Protein AF-A0A9W6U2C2-F1 (afdb_monomer)

Secondary structure (DSSP, 8-state):
--HHHHHHHHHHHHHHHHHHHHHHHHHHS-HHHHHTTS-HHHHHHHHHHHHHHHT-S-----HHHHHHHHHHHH-HHHHHHHHHHHHHHTSS----------------------------------

Radius of gyration: 35.05 Å; Cα contacts (8 Å, |Δi|>4): 6; chains: 1; bounding box: 81×46×78 Å

Foldseek 3Di:
DDPVVVVVVVVVVVVVVVVVVVVVVCVVDPPCVVCVVPDPVRVVVVVVVVVVVVVPDDPDDDPVVVVVVVCVVVVPCVVVVVVVVVVVVVPDDDDDDDDDDDDDDDDDDDDDDDDDDDDDDDDDDD

Mean predicted aligned error: 21.1 Å

Sequence (126 aa):
MSDQAVEAFAGVEQTLAAVEEHLAVFKQTSMEDFVAPLSPLERAKKIKDAEELAKGPKLALDKEASKRFIHNALSPDQVYVDAVKAKKGDQDTSAPAQKKDDKAEGKGKRAASKSSNKKNKRQRKH

Structure (mmCIF, N/CA/C/O backbone):
data_AF-A0A9W6U2C2-F1
#
_entry.id   AF-A0A9W6U2C2-F1
#
loop_
_atom_site.group_PDB
_atom_site.id
_atom_site.type_symbol
_atom_site.label_atom_id
_atom_site.label_alt_id
_atom_site.label_comp_id
_atom_site.label_asym_id
_atom_site.label_entity_id
_atom_site.label_seq_id
_atom_site.pdbx_PDB_ins_code
_atom_site.Cartn_x
_atom_sit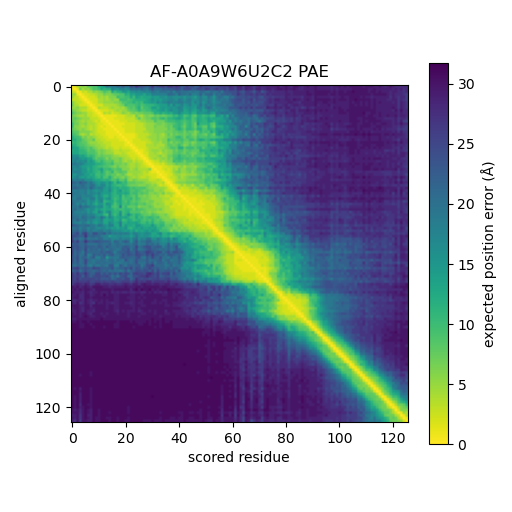e.Cartn_y
_atom_site.Cartn_z
_atom_site.occupancy
_atom_site.B_iso_or_equiv
_atom_site.auth_seq_id
_atom_site.auth_comp_id
_atom_site.auth_asym_id
_atom_site.auth_atom_id
_atom_site.pdbx_PDB_model_num
ATOM 1 N N . MET A 1 1 ? -26.965 -15.568 -17.244 1.00 57.31 1 MET A N 1
ATOM 2 C CA . MET A 1 1 ? -25.956 -15.293 -16.200 1.00 57.31 1 MET A CA 1
ATOM 3 C C . MET A 1 1 ? -25.438 -16.642 -15.740 1.00 57.31 1 MET A C 1
ATOM 5 O O . MET A 1 1 ? -26.267 -17.517 -15.545 1.00 57.31 1 MET A O 1
ATOM 9 N N . SER A 1 2 ? -24.125 -16.863 -15.687 1.00 74.56 2 SER A N 1
ATOM 10 C CA . SER A 1 2 ? -23.575 -18.112 -15.142 1.00 74.56 2 SER A CA 1
ATOM 11 C C . SER A 1 2 ? -23.777 -18.149 -13.625 1.00 74.56 2 SER A C 1
ATOM 13 O O . SER A 1 2 ? -23.655 -17.110 -12.977 1.00 74.56 2 SER A O 1
ATOM 15 N N . ASP A 1 3 ? -24.038 -19.324 -13.054 1.00 74.19 3 ASP A N 1
ATOM 16 C CA . ASP A 1 3 ? -24.250 -19.492 -11.604 1.00 74.19 3 ASP A CA 1
ATOM 17 C C . ASP A 1 3 ? -23.046 -18.993 -10.780 1.00 74.19 3 ASP A C 1
ATOM 19 O O . ASP A 1 3 ? -23.199 -18.384 -9.726 1.00 74.19 3 ASP A O 1
ATOM 23 N N . GLN A 1 4 ? -21.842 -19.109 -11.347 1.00 73.94 4 GLN A N 1
ATOM 24 C CA . GLN A 1 4 ? -20.599 -18.578 -10.784 1.00 73.94 4 GLN A CA 1
ATOM 25 C C . GLN A 1 4 ? -20.591 -17.045 -10.631 1.00 73.94 4 GLN A C 1
ATOM 27 O O . GLN A 1 4 ? -19.956 -16.515 -9.723 1.00 73.94 4 GLN A O 1
ATOM 32 N N . ALA A 1 5 ? -21.277 -16.313 -11.516 1.00 71.69 5 ALA A N 1
ATOM 33 C CA . ALA A 1 5 ? -21.393 -14.863 -11.391 1.00 71.69 5 ALA A CA 1
ATOM 34 C C . ALA A 1 5 ? -22.334 -14.488 -10.237 1.00 71.69 5 ALA A C 1
ATOM 36 O O . ALA A 1 5 ? -22.057 -13.537 -9.515 1.00 71.69 5 ALA A O 1
ATOM 37 N N . VAL A 1 6 ? -23.410 -15.255 -10.033 1.00 72.75 6 VAL A N 1
ATOM 38 C CA . VAL A 1 6 ? -24.399 -15.012 -8.970 1.00 72.75 6 VAL A CA 1
ATOM 39 C C . VAL A 1 6 ? -23.780 -15.214 -7.583 1.00 72.75 6 VAL A C 1
ATOM 41 O O . VAL A 1 6 ? -23.947 -14.360 -6.716 1.00 72.75 6 VAL A O 1
ATOM 44 N N . GLU A 1 7 ? -22.989 -16.273 -7.390 1.00 72.81 7 GLU A N 1
ATOM 45 C CA . GLU A 1 7 ? -22.245 -16.487 -6.138 1.00 72.81 7 GLU A CA 1
ATOM 46 C C . GLU A 1 7 ? -21.193 -15.398 -5.883 1.00 72.81 7 GLU A C 1
ATOM 48 O O . GLU A 1 7 ? -21.027 -14.946 -4.750 1.00 72.81 7 GLU A O 1
ATOM 53 N N . ALA A 1 8 ? -20.509 -14.928 -6.931 1.00 78.19 8 ALA A N 1
ATOM 54 C CA . ALA A 1 8 ? -19.540 -13.843 -6.800 1.00 78.19 8 ALA A CA 1
ATOM 55 C C . ALA A 1 8 ? -20.202 -12.531 -6.341 1.00 78.19 8 ALA A C 1
ATOM 57 O O . ALA A 1 8 ? -19.649 -11.846 -5.483 1.00 78.19 8 ALA A O 1
ATOM 58 N N . PHE A 1 9 ? -21.391 -12.194 -6.857 1.00 78.75 9 PHE A N 1
ATOM 59 C CA . PHE A 1 9 ? -22.138 -11.010 -6.414 1.00 78.75 9 PHE A CA 1
ATOM 60 C C . PHE A 1 9 ? -22.626 -11.131 -4.965 1.00 78.75 9 PHE A C 1
ATOM 62 O O . PHE A 1 9 ? -22.483 -10.173 -4.210 1.00 78.75 9 PHE A O 1
ATOM 69 N N . ALA A 1 10 ? -23.095 -12.309 -4.543 1.00 80.50 10 ALA A N 1
ATOM 70 C CA . ALA A 1 10 ? -23.462 -12.552 -3.145 1.00 80.50 10 ALA A CA 1
ATOM 71 C C . ALA A 1 10 ? -22.253 -12.414 -2.197 1.00 80.50 10 ALA A C 1
ATOM 73 O O . ALA A 1 10 ? -22.360 -11.827 -1.121 1.00 80.50 10 ALA A O 1
ATOM 74 N N . GLY A 1 11 ? -21.076 -12.890 -2.621 1.00 85.75 11 GLY A N 1
ATOM 75 C CA . GLY A 1 11 ? -19.825 -12.680 -1.891 1.00 85.75 11 GLY A CA 1
ATOM 76 C C . GLY A 1 11 ? -19.449 -11.199 -1.787 1.00 85.75 11 GLY A C 1
ATOM 77 O O . GLY A 1 11 ? -19.059 -10.738 -0.716 1.00 85.75 11 GLY A O 1
ATOM 78 N N . VAL A 1 12 ? -19.617 -10.428 -2.867 1.00 87.75 12 VAL A N 1
ATOM 79 C CA . VAL A 1 12 ? -19.378 -8.975 -2.859 1.00 87.75 12 VAL A CA 1
ATOM 80 C C . VAL A 1 12 ? -20.315 -8.269 -1.877 1.00 87.75 12 VAL A C 1
ATOM 82 O O . VAL A 1 12 ? -19.834 -7.498 -1.050 1.00 87.75 12 VAL A O 1
ATOM 85 N N . GLU A 1 13 ? -21.616 -8.561 -1.899 1.00 87.19 13 GLU A N 1
ATOM 86 C CA . GLU A 1 13 ? -22.585 -7.978 -0.957 1.00 87.19 13 GLU A CA 1
ATOM 87 C C . GLU A 1 13 ? -22.232 -8.297 0.500 1.00 87.19 13 GLU A C 1
ATOM 89 O O . GLU A 1 13 ? -22.222 -7.402 1.345 1.00 87.19 13 GLU A O 1
ATOM 94 N N . GLN A 1 14 ? -21.843 -9.542 0.787 1.00 87.69 14 GLN A N 1
ATOM 95 C CA . GLN A 1 14 ? -21.415 -9.944 2.124 1.00 87.69 14 GLN A CA 1
ATOM 96 C C . GLN A 1 14 ? -20.137 -9.216 2.565 1.00 87.69 14 GLN A C 1
ATOM 98 O O . GLN A 1 14 ? -20.039 -8.771 3.710 1.00 87.69 14 GLN A O 1
ATOM 103 N N . THR A 1 15 ? -19.161 -9.053 1.665 1.00 87.25 15 THR A N 1
ATOM 104 C CA . THR A 1 15 ? -17.936 -8.301 1.979 1.00 87.25 15 THR A CA 1
ATOM 105 C C . THR A 1 15 ? -18.206 -6.815 2.192 1.00 87.25 15 THR A C 1
ATOM 107 O O . THR A 1 15 ? -17.620 -6.222 3.094 1.00 87.25 15 THR A O 1
ATOM 110 N N . LEU A 1 16 ? -19.115 -6.214 1.420 1.00 91.44 16 LEU A N 1
ATOM 111 C CA . LEU A 1 16 ? -19.512 -4.818 1.593 1.00 91.44 16 LEU A CA 1
ATOM 112 C C . LEU A 1 16 ? -20.228 -4.607 2.927 1.00 91.44 16 LEU A C 1
ATOM 114 O O . LEU A 1 16 ? -19.885 -3.670 3.643 1.00 91.44 16 LEU A O 1
ATOM 118 N N . ALA A 1 17 ? -21.141 -5.507 3.297 1.00 89.81 17 ALA A N 1
ATOM 119 C CA . ALA A 1 17 ? -21.814 -5.465 4.591 1.00 89.81 17 ALA A CA 1
ATOM 120 C C . ALA A 1 17 ? -20.815 -5.566 5.759 1.00 89.81 17 ALA A C 1
ATOM 122 O O . ALA A 1 17 ? -20.883 -4.780 6.702 1.00 89.81 17 ALA A O 1
ATOM 123 N N . ALA A 1 18 ? -19.833 -6.470 5.669 1.00 89.31 18 ALA A N 1
ATOM 124 C CA . ALA A 1 18 ? -18.793 -6.613 6.690 1.00 89.31 18 ALA A CA 1
ATOM 125 C C . ALA A 1 18 ? -17.895 -5.365 6.805 1.00 89.31 18 ALA A C 1
ATOM 127 O O . ALA A 1 18 ? -17.530 -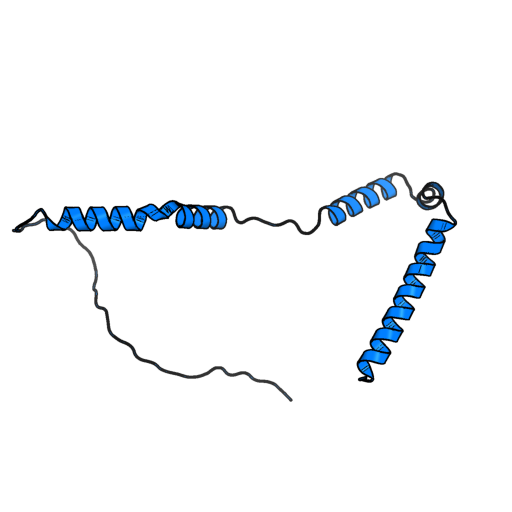4.947 7.905 1.00 89.31 18 ALA A O 1
ATOM 128 N N . VAL A 1 19 ? -17.545 -4.742 5.674 1.00 89.25 19 VAL A N 1
ATOM 129 C CA . VAL A 1 19 ? -16.783 -3.483 5.665 1.00 89.25 19 VAL A CA 1
ATOM 130 C C . VAL A 1 19 ? -17.603 -2.350 6.279 1.00 89.25 19 VAL A C 1
ATOM 132 O O . VAL A 1 19 ? -17.062 -1.558 7.051 1.00 89.25 19 VAL A O 1
ATOM 135 N N . GLU A 1 20 ? -18.897 -2.270 5.975 1.00 89.25 20 GLU A N 1
ATOM 136 C CA . GLU A 1 20 ? -19.780 -1.250 6.538 1.00 89.25 20 GLU A CA 1
ATOM 137 C C . GLU A 1 20 ? -19.923 -1.385 8.059 1.00 89.25 20 GLU A C 1
ATOM 139 O O . GLU A 1 20 ? -19.825 -0.378 8.763 1.00 89.25 20 GLU A O 1
ATOM 144 N N . GLU A 1 21 ? -20.056 -2.608 8.575 1.00 86.38 21 GLU A N 1
ATOM 145 C CA . GLU A 1 21 ? -20.071 -2.885 10.015 1.00 86.38 21 GLU A CA 1
ATOM 146 C C . GLU A 1 21 ? -18.771 -2.422 10.692 1.00 86.38 21 GLU A C 1
ATOM 148 O O . GLU A 1 21 ? -18.801 -1.699 11.691 1.00 86.38 21 GLU A O 1
ATOM 153 N N . HIS A 1 22 ? -17.616 -2.747 10.105 1.00 84.44 22 HIS A N 1
ATOM 154 C CA . HIS A 1 22 ? -16.320 -2.297 10.617 1.00 84.44 22 HIS A CA 1
ATOM 155 C C . HIS A 1 22 ? -16.172 -0.770 10.591 1.00 84.44 22 HIS A C 1
ATOM 157 O O . HIS A 1 22 ? -15.603 -0.185 11.514 1.00 84.44 22 HIS A O 1
ATOM 163 N N . LEU A 1 23 ? -16.687 -0.105 9.555 1.00 87.19 23 LEU A N 1
ATOM 164 C CA . LEU A 1 23 ? -16.667 1.355 9.453 1.00 87.19 23 LEU A CA 1
ATOM 165 C C . LEU A 1 23 ? -17.663 2.025 10.406 1.00 87.19 23 LEU A C 1
ATOM 167 O O . LEU A 1 23 ? -17.425 3.159 10.822 1.00 87.19 23 LEU A O 1
ATOM 171 N N . ALA A 1 24 ? -18.759 1.356 10.772 1.00 88.00 24 ALA A N 1
ATOM 172 C CA . ALA A 1 24 ? -19.750 1.889 11.703 1.00 88.00 24 ALA A CA 1
ATOM 173 C C . ALA A 1 24 ? -19.149 2.160 13.089 1.00 88.00 24 ALA A C 1
ATOM 175 O O . ALA A 1 24 ? -19.482 3.176 13.701 1.00 88.00 24 ALA A O 1
ATOM 176 N N . VAL A 1 25 ? -18.202 1.328 13.535 1.00 83.81 25 VAL A N 1
ATOM 177 C CA . VAL A 1 25 ? -17.450 1.543 14.783 1.00 83.81 25 VAL A CA 1
ATOM 178 C C . VAL A 1 25 ? -16.757 2.909 14.768 1.00 83.81 25 VAL A C 1
ATOM 180 O O . VAL A 1 25 ? -16.949 3.708 15.679 1.00 83.81 25 VAL A O 1
ATOM 183 N N . PHE A 1 26 ? -16.063 3.249 13.679 1.00 80.69 26 PHE A N 1
ATOM 184 C CA . PHE A 1 26 ? -15.366 4.536 13.532 1.00 80.69 26 PHE A CA 1
ATOM 185 C C . PHE A 1 26 ? -16.300 5.748 13.388 1.00 80.69 26 PHE A C 1
ATOM 187 O O . PHE A 1 26 ? -15.854 6.880 13.547 1.00 80.69 26 PHE A O 1
ATOM 194 N N . LYS A 1 27 ? -17.588 5.539 13.084 1.00 84.75 27 LYS A N 1
ATOM 195 C CA . LYS A 1 27 ? -18.598 6.613 13.080 1.00 84.75 27 LYS A CA 1
ATOM 196 C C . LYS A 1 27 ? -19.145 6.900 14.480 1.00 84.75 27 LYS A C 1
ATOM 198 O O . LYS A 1 27 ? -19.631 8.001 14.717 1.00 84.75 27 LYS A O 1
ATOM 203 N N . GLN A 1 28 ? -19.114 5.913 15.375 1.00 84.88 28 GLN A N 1
ATOM 204 C CA . GLN A 1 28 ? -19.661 6.011 16.732 1.00 84.88 28 GLN A CA 1
ATOM 205 C C . GLN A 1 28 ? -18.597 6.377 17.771 1.00 84.88 28 GLN A C 1
ATOM 207 O O . GLN A 1 28 ? -18.910 7.059 18.744 1.00 84.88 28 GLN A O 1
ATOM 212 N N . THR A 1 29 ? -17.352 5.940 17.573 1.00 82.94 29 THR A N 1
ATOM 213 C CA . THR A 1 29 ? -16.237 6.193 18.495 1.00 82.94 29 THR A CA 1
ATOM 214 C C . THR A 1 29 ? -15.247 7.188 17.907 1.00 82.94 29 THR A C 1
ATOM 216 O O . THR A 1 29 ? -14.909 7.093 16.726 1.00 82.94 29 THR A O 1
ATOM 219 N N . SER A 1 30 ? -14.733 8.101 18.734 1.00 84.69 30 SER A N 1
ATOM 220 C CA . SER A 1 30 ? -13.636 8.983 18.330 1.00 84.69 30 SER A CA 1
ATOM 221 C C . SER A 1 30 ? -12.347 8.182 18.087 1.00 84.69 30 SER A C 1
ATOM 223 O O . SER A 1 30 ? -12.150 7.097 18.646 1.00 84.69 30 SER A O 1
ATOM 225 N N . MET A 1 31 ? -11.448 8.704 17.248 1.00 80.12 31 MET A N 1
ATOM 226 C CA . MET A 1 31 ? -10.140 8.073 17.022 1.00 80.12 31 MET A CA 1
ATOM 227 C C . MET A 1 31 ? -9.312 8.029 18.310 1.00 80.12 31 MET A C 1
ATOM 229 O O . MET A 1 31 ? -8.550 7.089 18.534 1.00 80.12 31 MET A O 1
ATOM 233 N N . GLU A 1 32 ? -9.483 9.027 19.172 1.00 80.31 32 GLU A N 1
ATOM 234 C CA . GLU A 1 32 ? -8.834 9.139 20.469 1.00 80.31 32 GLU A CA 1
ATOM 235 C C . GLU A 1 32 ? -9.237 7.983 21.390 1.00 80.31 32 GLU A C 1
ATOM 237 O O . GLU A 1 32 ? -8.358 7.341 21.967 1.00 80.31 32 GLU A O 1
ATOM 242 N N . ASP A 1 33 ? -10.529 7.650 21.455 1.00 81.94 33 ASP A N 1
ATOM 243 C CA . ASP A 1 33 ? -11.041 6.528 22.255 1.00 81.94 33 ASP A CA 1
ATOM 244 C C . ASP A 1 33 ? -10.598 5.172 21.697 1.00 81.94 33 ASP A C 1
ATOM 246 O O . ASP A 1 33 ? -10.330 4.239 22.453 1.00 81.94 33 ASP A O 1
ATOM 250 N N . PHE A 1 34 ? -10.456 5.058 20.375 1.00 80.56 34 PHE A N 1
ATOM 251 C CA . PHE A 1 34 ? -9.972 3.835 19.732 1.00 80.56 34 PHE A CA 1
ATOM 252 C C . PHE A 1 34 ? -8.478 3.584 19.988 1.00 80.56 34 PHE A C 1
ATOM 254 O O . PHE A 1 34 ? -8.017 2.443 20.075 1.00 80.56 34 PHE A O 1
ATOM 261 N N . VAL A 1 35 ? -7.700 4.659 20.118 1.00 81.56 35 VAL A N 1
ATOM 262 C CA . VAL A 1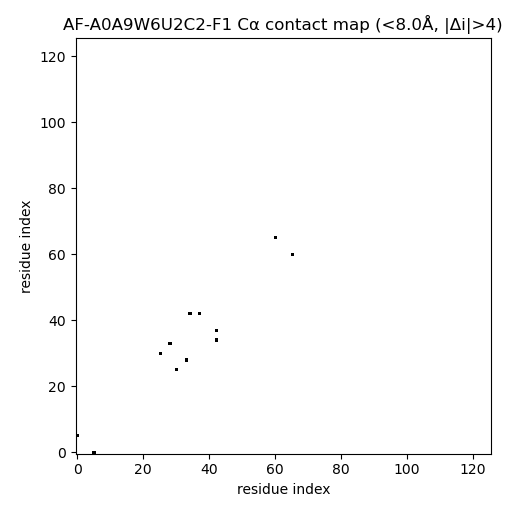 35 ? -6.252 4.609 20.349 1.00 81.56 35 VAL A CA 1
ATOM 263 C C . VAL A 1 35 ? -5.909 4.633 21.845 1.00 81.56 35 VAL A C 1
ATOM 265 O O . VAL A 1 35 ? -4.808 4.224 22.219 1.00 81.56 35 VAL A O 1
ATOM 268 N N . ALA A 1 36 ? -6.834 5.046 22.715 1.00 81.62 36 ALA A N 1
ATOM 269 C CA . ALA A 1 36 ? -6.643 5.109 24.164 1.00 81.62 36 ALA A CA 1
ATOM 270 C C . ALA A 1 36 ? -6.194 3.780 24.812 1.00 81.62 36 ALA A C 1
ATOM 272 O O . ALA A 1 36 ?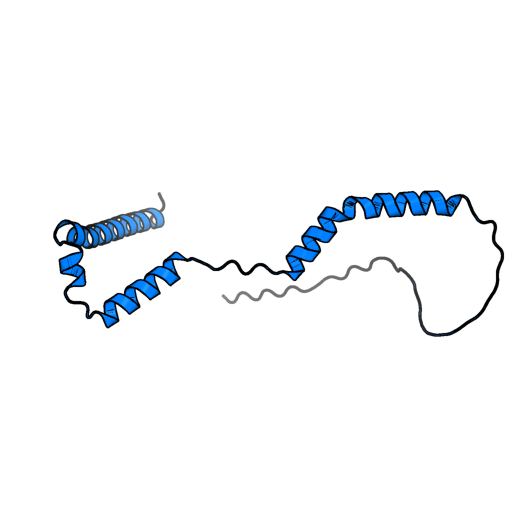 -5.289 3.832 25.650 1.00 81.62 36 ALA A O 1
ATOM 273 N N . PRO A 1 37 ? -6.707 2.595 24.411 1.00 86.00 37 PRO A N 1
ATOM 274 C CA . PRO A 1 37 ? -6.241 1.312 24.937 1.00 86.00 37 PRO A CA 1
ATOM 275 C C . PRO A 1 37 ? -4.807 0.958 24.525 1.00 86.00 37 PRO A C 1
ATOM 277 O O . PRO A 1 37 ? -4.202 0.072 25.123 1.00 86.00 37 PRO A O 1
ATOM 280 N N . LEU A 1 38 ? -4.255 1.614 23.497 1.00 81.62 38 LEU A N 1
ATOM 281 C CA . LEU A 1 38 ? -2.908 1.330 23.015 1.00 81.62 38 LEU A CA 1
ATOM 282 C C . LEU A 1 38 ? -1.872 2.028 23.890 1.00 81.62 38 LEU A C 1
ATOM 284 O O . LEU A 1 38 ? -1.886 3.255 24.069 1.00 81.62 38 LEU A O 1
ATOM 288 N N . SER A 1 39 ? -0.897 1.255 24.363 1.00 86.62 39 SER A N 1
ATOM 289 C CA . SER A 1 39 ? 0.271 1.824 25.028 1.00 86.62 39 SER A CA 1
ATOM 290 C C . SER A 1 39 ? 1.058 2.725 24.058 1.00 86.62 39 SER A C 1
ATOM 292 O O . SER A 1 39 ? 1.030 2.511 22.841 1.00 86.62 39 SER A O 1
ATOM 294 N N . PRO A 1 40 ? 1.792 3.742 24.547 1.00 85.25 40 PRO A N 1
ATOM 295 C CA . PRO A 1 40 ? 2.580 4.624 23.681 1.00 85.25 40 PRO A CA 1
ATOM 296 C C . PRO A 1 40 ? 3.568 3.874 22.770 1.00 85.25 40 PRO A C 1
ATOM 298 O O . PRO A 1 40 ? 3.758 4.248 21.613 1.00 85.25 40 PRO A O 1
ATOM 301 N N . LEU A 1 41 ? 4.148 2.777 23.267 1.00 85.31 41 LEU A N 1
ATOM 302 C CA . LEU A 1 41 ? 5.047 1.906 22.506 1.00 85.31 41 LEU A CA 1
ATOM 303 C C . LEU A 1 41 ? 4.325 1.181 21.362 1.00 85.31 41 LEU A C 1
ATOM 305 O O . LEU A 1 41 ? 4.828 1.134 20.240 1.00 85.31 41 LEU A O 1
ATOM 309 N N . GLU A 1 42 ? 3.130 0.651 21.621 1.00 85.62 42 GLU A N 1
ATOM 310 C CA . GLU A 1 42 ? 2.316 -0.006 20.594 1.00 85.62 42 GLU A CA 1
ATOM 311 C C . GLU A 1 42 ? 1.819 0.981 19.541 1.00 85.62 42 GLU A C 1
ATOM 313 O O . GLU A 1 42 ? 1.802 0.643 18.358 1.00 85.62 42 GLU A O 1
ATOM 318 N N . ARG A 1 43 ? 1.471 2.213 19.937 1.00 85.00 43 ARG A N 1
ATOM 319 C CA . ARG A 1 43 ? 1.122 3.281 18.987 1.00 85.00 43 ARG A CA 1
ATOM 320 C C . ARG A 1 43 ? 2.281 3.591 18.056 1.00 85.00 43 ARG A C 1
ATOM 322 O O . ARG A 1 43 ? 2.096 3.574 16.846 1.00 85.00 43 ARG A O 1
ATOM 329 N N . ALA A 1 44 ? 3.472 3.829 18.605 1.00 84.44 44 ALA A N 1
ATOM 330 C CA . ALA A 1 44 ? 4.656 4.141 17.808 1.00 84.44 44 ALA A CA 1
ATOM 331 C C . ALA A 1 44 ? 4.990 3.015 16.818 1.00 84.44 44 ALA A C 1
ATOM 333 O O . ALA A 1 44 ? 5.299 3.279 15.657 1.00 84.44 44 ALA A O 1
ATOM 334 N N . LYS A 1 45 ? 4.866 1.754 17.254 1.00 87.94 45 LYS A N 1
ATOM 335 C CA . LYS A 1 45 ? 5.056 0.592 16.381 1.00 87.94 45 LYS A CA 1
ATOM 336 C C . LYS A 1 45 ? 4.025 0.560 15.250 1.00 87.94 45 LYS A C 1
ATOM 338 O O . LYS A 1 45 ? 4.411 0.474 14.091 1.00 87.94 45 LYS A O 1
ATOM 343 N N . LYS A 1 46 ? 2.735 0.704 15.571 1.00 85.44 46 LYS A N 1
ATOM 344 C CA . LYS A 1 46 ? 1.655 0.715 14.572 1.00 85.44 46 LYS A CA 1
ATOM 345 C C . LYS A 1 46 ? 1.786 1.865 13.573 1.00 85.44 46 LYS A C 1
ATOM 347 O O . LYS A 1 46 ? 1.540 1.652 12.392 1.00 85.44 46 LYS A O 1
ATOM 352 N N . ILE A 1 47 ? 2.195 3.052 14.023 1.00 85.00 47 ILE A N 1
ATOM 353 C CA . ILE A 1 47 ? 2.439 4.207 13.148 1.00 85.00 47 ILE A CA 1
ATOM 354 C C . ILE A 1 47 ? 3.575 3.894 12.170 1.00 85.00 47 ILE A C 1
ATOM 356 O O . ILE A 1 47 ? 3.400 4.053 10.967 1.00 85.00 47 ILE A O 1
ATOM 360 N N . LYS A 1 48 ? 4.705 3.371 12.658 1.00 87.56 48 LYS A N 1
ATOM 361 C CA . LYS A 1 48 ? 5.841 3.007 11.801 1.00 87.56 48 LYS A CA 1
ATOM 362 C C . LYS A 1 48 ? 5.487 1.913 10.789 1.00 87.56 48 LYS A C 1
ATOM 364 O O . LYS A 1 48 ? 5.874 2.000 9.627 1.00 87.56 48 LYS A O 1
ATOM 369 N N . ASP A 1 49 ? 4.744 0.899 11.222 1.00 86.19 49 ASP A N 1
ATOM 370 C CA . ASP A 1 49 ? 4.302 -0.189 10.348 1.00 86.19 49 ASP A CA 1
ATOM 371 C C . ASP A 1 49 ? 3.336 0.334 9.266 1.00 86.19 49 ASP A C 1
ATOM 373 O O . ASP A 1 49 ? 3.452 -0.039 8.097 1.00 86.19 49 ASP A O 1
ATOM 377 N N . ALA A 1 50 ? 2.433 1.256 9.622 1.00 84.56 50 ALA A N 1
ATOM 378 C CA . ALA A 1 50 ? 1.545 1.922 8.670 1.00 84.56 50 ALA A CA 1
ATOM 379 C C . ALA A 1 50 ? 2.312 2.817 7.678 1.00 84.56 50 ALA A C 1
ATOM 381 O O . ALA A 1 50 ? 1.982 2.828 6.493 1.00 84.56 50 ALA A O 1
ATOM 382 N N . GLU A 1 51 ? 3.357 3.522 8.122 1.00 81.25 51 GLU A N 1
ATOM 383 C CA . GLU A 1 51 ? 4.227 4.324 7.251 1.00 81.25 51 GLU A CA 1
ATOM 384 C C . GLU A 1 51 ? 4.993 3.467 6.231 1.00 81.25 51 GLU A C 1
ATOM 386 O O . GLU A 1 51 ? 5.122 3.857 5.068 1.00 81.25 51 GLU A O 1
ATOM 391 N N . GLU A 1 52 ? 5.492 2.295 6.630 1.00 81.81 52 GLU A N 1
ATOM 392 C CA . GLU A 1 52 ? 6.150 1.362 5.707 1.00 81.81 52 GLU A CA 1
ATOM 393 C C . GLU A 1 52 ? 5.157 0.753 4.707 1.00 81.81 52 GLU A C 1
ATOM 395 O O . GLU A 1 52 ? 5.485 0.632 3.526 1.00 81.81 52 GLU A O 1
ATOM 400 N N . LEU A 1 53 ? 3.924 0.449 5.132 1.00 82.62 53 LEU A N 1
ATOM 401 C CA . LEU A 1 53 ? 2.867 0.015 4.213 1.00 82.62 53 LEU A CA 1
ATOM 402 C C . LEU A 1 53 ? 2.490 1.122 3.212 1.00 82.62 53 LEU A C 1
ATOM 404 O O . LEU A 1 53 ? 2.299 0.847 2.027 1.00 82.62 53 LEU A O 1
ATOM 408 N N . ALA A 1 54 ? 2.412 2.374 3.676 1.00 82.81 54 ALA A N 1
ATOM 409 C CA . ALA A 1 54 ? 2.040 3.527 2.858 1.00 82.81 54 ALA A CA 1
ATOM 410 C C . ALA A 1 54 ? 3.110 3.907 1.821 1.00 82.81 54 ALA A C 1
ATOM 412 O O . ALA A 1 54 ? 2.768 4.414 0.753 1.00 82.81 54 ALA A O 1
ATOM 413 N N . LYS A 1 55 ? 4.396 3.629 2.085 1.00 84.44 55 LYS A N 1
ATOM 414 C CA . LYS A 1 55 ? 5.482 3.830 1.102 1.00 84.44 55 LYS A CA 1
ATOM 415 C C . LYS A 1 55 ? 5.320 2.973 -0.156 1.00 84.44 55 LYS A C 1
ATOM 417 O O . LYS A 1 55 ? 5.913 3.300 -1.184 1.00 84.44 55 LYS A O 1
ATOM 422 N N . GLY A 1 56 ? 4.508 1.917 -0.088 1.00 79.50 56 GLY A N 1
ATOM 423 C CA . GLY A 1 56 ? 4.200 1.058 -1.220 1.00 79.50 56 GLY A CA 1
ATOM 424 C C . GLY A 1 56 ? 5.406 0.256 -1.727 1.00 79.50 56 GLY A C 1
ATOM 425 O O . GLY A 1 56 ? 6.498 0.288 -1.150 1.00 79.50 56 GLY A O 1
ATOM 426 N N . PRO A 1 57 ? 5.227 -0.510 -2.817 1.00 81.62 57 PRO A N 1
ATOM 427 C CA . PRO A 1 57 ? 6.291 -1.324 -3.388 1.00 81.62 57 PRO A CA 1
ATOM 428 C C . PRO A 1 57 ? 7.462 -0.445 -3.834 1.00 81.62 57 PRO A C 1
ATOM 430 O O . PRO A 1 57 ? 7.335 0.393 -4.728 1.00 81.62 57 PRO A O 1
ATOM 433 N N . LYS A 1 58 ? 8.634 -0.655 -3.230 1.00 78.56 58 LYS A N 1
ATOM 434 C CA . LYS A 1 58 ? 9.841 0.085 -3.594 1.00 78.56 58 LYS A CA 1
ATOM 435 C C . LYS A 1 58 ? 10.329 -0.368 -4.970 1.00 78.56 58 LYS A C 1
ATOM 437 O O . LYS A 1 58 ? 10.857 -1.468 -5.116 1.00 78.56 58 LYS A O 1
ATOM 442 N N . LEU A 1 59 ? 10.189 0.497 -5.973 1.00 73.75 59 LEU A N 1
ATOM 443 C CA . LEU A 1 59 ? 10.779 0.292 -7.296 1.00 73.75 59 LEU A CA 1
ATOM 444 C C . LEU A 1 59 ? 12.308 0.330 -7.180 1.00 73.75 59 LEU A C 1
ATOM 446 O O . LEU A 1 59 ? 12.921 1.387 -7.023 1.00 73.75 59 LEU A O 1
ATOM 450 N N . ALA A 1 60 ? 12.933 -0.844 -7.238 1.00 79.94 60 ALA A N 1
ATOM 451 C CA . ALA A 1 60 ? 14.376 -0.961 -7.354 1.00 79.94 60 ALA A CA 1
ATOM 452 C C . ALA A 1 60 ? 14.772 -0.680 -8.809 1.00 79.94 60 ALA A C 1
ATOM 454 O O . ALA A 1 60 ? 14.633 -1.535 -9.681 1.00 79.94 60 ALA A O 1
ATOM 455 N N . LEU A 1 61 ? 15.242 0.537 -9.080 1.00 80.69 61 LEU A N 1
ATOM 456 C CA . LEU A 1 61 ? 15.794 0.875 -10.388 1.00 80.69 61 LEU A CA 1
ATOM 457 C C . LEU A 1 61 ? 17.190 0.268 -10.525 1.00 80.69 61 LEU A C 1
ATOM 459 O O . LEU A 1 61 ? 18.103 0.600 -9.762 1.00 80.69 61 LEU A O 1
ATOM 463 N N . ASP A 1 62 ? 17.364 -0.594 -11.524 1.00 86.00 62 ASP A N 1
ATOM 464 C CA . ASP A 1 62 ? 18.683 -1.065 -11.922 1.00 86.00 62 ASP A CA 1
ATOM 465 C C . ASP A 1 62 ? 19.448 0.091 -12.587 1.00 86.00 62 ASP A C 1
ATOM 467 O O . ASP A 1 62 ? 19.126 0.569 -13.684 1.00 86.00 62 ASP A O 1
ATOM 471 N N . LYS A 1 63 ? 20.473 0.566 -11.873 1.00 90.75 63 LYS A N 1
ATOM 472 C CA . LYS A 1 63 ? 21.337 1.668 -12.303 1.00 90.75 63 LYS A CA 1
ATOM 473 C C . LYS A 1 63 ? 22.122 1.301 -13.560 1.00 90.75 63 LYS A C 1
ATOM 475 O O . LYS A 1 63 ? 22.418 2.185 -14.359 1.00 90.75 63 LYS A O 1
ATOM 480 N N . GLU A 1 64 ? 22.478 0.033 -13.740 1.00 86.88 64 GLU A N 1
ATOM 481 C CA . GLU A 1 64 ? 23.225 -0.425 -14.907 1.00 86.88 64 GLU A CA 1
ATOM 482 C C . GLU A 1 64 ? 22.312 -0.542 -16.128 1.00 86.88 64 GLU A C 1
ATOM 484 O O . GLU A 1 64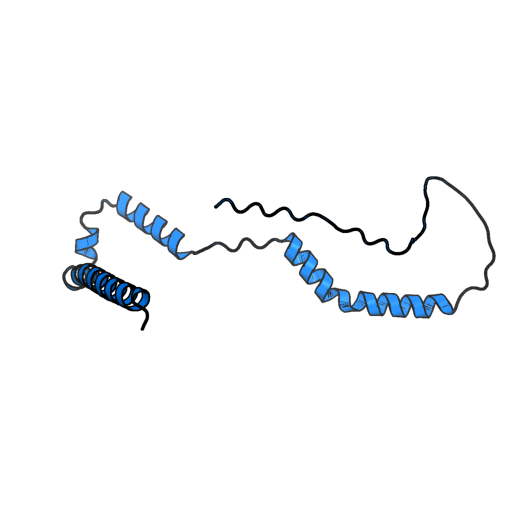 ? 22.655 -0.031 -17.196 1.00 86.88 64 GLU A O 1
ATOM 489 N N . ALA A 1 65 ? 21.110 -1.099 -15.962 1.00 88.00 65 ALA A N 1
ATOM 490 C CA . ALA A 1 65 ? 20.095 -1.095 -17.016 1.00 88.00 65 ALA A CA 1
ATOM 491 C C . ALA A 1 65 ? 19.728 0.333 -17.454 1.00 88.00 65 ALA A C 1
ATOM 493 O O . ALA A 1 65 ? 19.666 0.611 -18.651 1.00 88.00 65 ALA A O 1
ATOM 494 N N . SER A 1 66 ? 19.574 1.262 -16.505 1.00 87.12 66 SER A N 1
ATOM 495 C CA . SER A 1 66 ? 19.320 2.681 -16.799 1.00 87.12 66 SER A CA 1
ATOM 496 C C . SER A 1 66 ? 20.444 3.309 -17.629 1.00 87.12 66 SER A C 1
ATOM 498 O O . SER A 1 66 ? 20.179 4.006 -18.605 1.00 87.12 66 SER A O 1
ATOM 500 N N . LYS A 1 67 ? 21.711 3.015 -17.302 1.00 89.12 67 LYS A N 1
ATOM 501 C CA . LYS A 1 67 ? 22.865 3.479 -18.091 1.00 89.12 67 LYS A CA 1
ATOM 502 C C . LYS A 1 67 ? 22.857 2.912 -19.510 1.00 89.12 67 LYS A C 1
ATOM 504 O O . LYS A 1 67 ? 23.107 3.657 -20.451 1.00 89.12 67 LYS A O 1
ATOM 509 N N . ARG A 1 68 ? 22.542 1.622 -19.674 1.00 86.94 68 ARG A N 1
ATOM 510 C CA . ARG A 1 68 ? 22.432 0.976 -20.996 1.00 86.94 68 ARG A CA 1
ATOM 511 C C . ARG A 1 68 ? 21.303 1.586 -21.827 1.00 86.94 68 ARG A C 1
ATOM 513 O O . ARG A 1 68 ? 21.495 1.847 -23.008 1.00 86.94 68 ARG A O 1
ATOM 520 N N . PHE A 1 69 ? 20.155 1.857 -21.206 1.00 86.25 69 PHE A N 1
ATOM 521 C CA . PHE A 1 69 ? 19.024 2.513 -21.863 1.00 86.25 69 PHE A CA 1
ATOM 522 C C . PHE A 1 69 ? 19.398 3.913 -22.361 1.00 86.25 69 PHE A C 1
ATOM 524 O O . PHE A 1 69 ? 19.193 4.224 -23.531 1.00 86.25 69 PHE A O 1
ATOM 531 N N . ILE A 1 70 ? 20.020 4.721 -21.497 1.00 84.62 70 ILE A N 1
ATOM 532 C CA . ILE A 1 70 ? 20.479 6.069 -21.848 1.00 84.62 70 ILE A CA 1
ATOM 533 C C . ILE A 1 70 ? 21.528 6.012 -22.963 1.00 84.62 70 ILE A C 1
ATOM 535 O O . ILE A 1 70 ? 21.417 6.753 -23.931 1.00 84.62 70 ILE A O 1
ATOM 539 N N . HIS A 1 71 ? 22.513 5.116 -22.879 1.00 82.25 71 HIS A N 1
ATOM 540 C CA . HIS A 1 71 ? 23.551 4.993 -23.903 1.00 82.25 71 HIS A CA 1
ATOM 541 C C . HIS A 1 71 ? 22.977 4.587 -25.266 1.00 82.25 71 HIS A C 1
ATOM 543 O O . HIS A 1 71 ? 23.376 5.147 -26.277 1.00 82.25 71 HIS A O 1
ATOM 549 N N . ASN A 1 72 ? 22.009 3.668 -25.311 1.00 81.94 72 ASN A N 1
ATOM 550 C CA . ASN A 1 72 ? 21.355 3.276 -26.564 1.00 81.94 72 ASN A CA 1
ATOM 551 C C . ASN A 1 72 ? 20.471 4.390 -27.145 1.00 81.94 72 ASN A C 1
ATOM 553 O O . ASN A 1 72 ? 20.370 4.525 -28.360 1.00 81.94 72 ASN A O 1
ATOM 557 N N . ALA A 1 73 ? 19.826 5.184 -26.287 1.00 78.62 73 ALA A N 1
ATOM 558 C CA . ALA A 1 73 ? 18.984 6.304 -26.705 1.00 78.62 73 ALA A CA 1
ATOM 559 C C . ALA A 1 73 ? 19.794 7.542 -27.125 1.00 78.62 73 ALA A C 1
ATOM 561 O O . ALA A 1 73 ? 19.315 8.330 -27.936 1.00 78.62 73 ALA A O 1
ATOM 562 N N . LEU A 1 74 ? 21.005 7.707 -26.579 1.00 73.44 74 LEU A N 1
ATOM 563 C CA . LEU A 1 74 ? 21.937 8.802 -26.872 1.00 73.44 74 LEU A CA 1
ATOM 564 C C . LEU A 1 74 ? 23.066 8.416 -27.842 1.00 73.44 74 LEU A C 1
ATOM 566 O O . LEU A 1 74 ? 23.829 9.287 -28.249 1.00 73.44 74 LEU A O 1
ATOM 570 N N . SER A 1 75 ? 23.115 7.165 -28.315 1.00 64.75 75 SER A N 1
ATOM 571 C CA . SER A 1 75 ? 23.917 6.767 -29.477 1.00 64.75 75 SER A CA 1
ATOM 572 C C . SER A 1 75 ? 23.251 6.921 -30.869 1.00 64.75 75 SER A C 1
ATOM 574 O O . SER A 1 75 ? 23.668 6.181 -31.767 1.00 64.75 75 SER A O 1
ATOM 576 N N . PRO A 1 76 ? 22.267 7.817 -31.150 1.00 60.72 76 PRO A N 1
ATOM 577 C CA . PRO A 1 76 ? 21.797 8.054 -32.520 1.00 60.72 76 PRO A CA 1
ATOM 578 C C . PRO A 1 76 ? 22.935 8.398 -33.485 1.00 60.72 76 PRO A C 1
ATOM 580 O O . PRO A 1 76 ? 22.862 8.083 -34.671 1.00 60.72 76 PRO A O 1
ATOM 583 N N . ASP A 1 77 ? 24.027 8.952 -32.960 1.00 57.34 77 ASP A N 1
ATOM 584 C CA . ASP A 1 77 ? 25.198 9.301 -33.749 1.00 57.34 77 ASP A CA 1
ATOM 585 C C . ASP A 1 77 ? 26.127 8.125 -34.042 1.00 57.34 77 ASP A C 1
ATOM 587 O O . ASP A 1 77 ? 27.032 8.303 -34.843 1.00 57.34 77 ASP A O 1
ATOM 591 N N . GLN A 1 78 ? 25.928 6.911 -33.512 1.00 59.00 78 GLN A N 1
ATOM 592 C CA . GLN A 1 78 ? 26.775 5.782 -33.926 1.00 59.00 78 GLN A CA 1
ATOM 593 C C . GLN A 1 78 ? 26.566 5.464 -35.410 1.00 59.00 78 GLN A C 1
ATOM 595 O O . GLN A 1 78 ? 27.528 5.238 -36.130 1.00 59.00 78 GLN A O 1
ATOM 600 N N . VAL A 1 79 ? 25.324 5.552 -35.899 1.00 59.06 79 VAL A N 1
ATO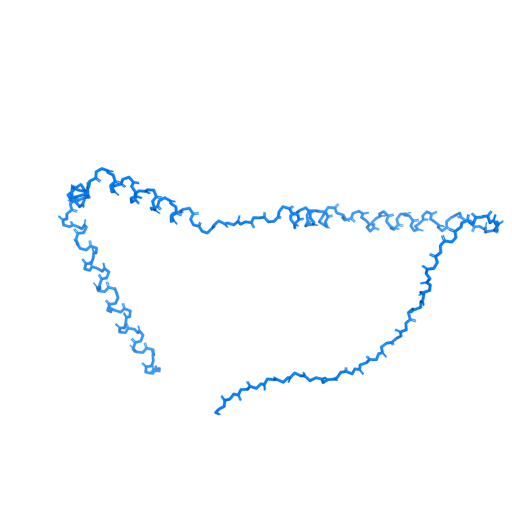M 601 C CA . VAL A 1 79 ? 25.014 5.349 -37.321 1.00 59.06 79 VAL A CA 1
ATOM 602 C C . VAL A 1 79 ? 25.552 6.503 -38.169 1.00 59.06 79 VAL A C 1
ATOM 604 O O . VAL A 1 79 ? 26.043 6.260 -39.266 1.00 59.06 79 VAL A O 1
ATOM 607 N N . TYR A 1 80 ? 25.528 7.746 -37.671 1.00 61.22 80 TYR A N 1
ATOM 608 C CA . TYR A 1 80 ? 26.130 8.884 -38.375 1.00 61.22 80 TYR A CA 1
ATOM 609 C C . TYR A 1 80 ? 27.662 8.807 -38.377 1.00 61.22 80 TYR A C 1
ATOM 611 O O . TYR A 1 80 ? 28.285 9.008 -39.411 1.00 61.22 80 TYR A O 1
ATOM 619 N N . VAL A 1 81 ? 28.282 8.445 -37.256 1.00 65.06 81 VAL A N 1
ATOM 620 C CA . VAL A 1 81 ? 29.727 8.229 -37.119 1.00 65.06 81 VAL A CA 1
ATOM 621 C C . VAL A 1 81 ? 30.179 7.062 -37.991 1.00 65.06 81 VAL A C 1
ATOM 623 O O . VAL A 1 81 ? 31.195 7.192 -38.669 1.00 65.06 81 VAL A O 1
ATOM 626 N N . ASP A 1 82 ? 29.432 5.961 -38.036 1.00 64.75 82 ASP A N 1
ATOM 627 C CA . ASP A 1 82 ? 29.732 4.814 -38.893 1.00 64.75 82 ASP A CA 1
ATOM 628 C C . ASP A 1 82 ? 29.506 5.154 -40.372 1.00 64.75 82 ASP A C 1
ATOM 630 O O . ASP A 1 82 ? 30.340 4.808 -41.204 1.00 64.75 82 ASP A O 1
ATOM 634 N N . ALA A 1 83 ? 28.465 5.921 -40.715 1.00 66.06 83 ALA A N 1
ATOM 635 C CA . ALA A 1 83 ? 28.231 6.404 -42.077 1.00 66.06 83 ALA A CA 1
ATOM 636 C C . ALA A 1 83 ? 29.282 7.434 -42.535 1.00 66.06 83 ALA A C 1
ATOM 638 O O . ALA A 1 83 ? 29.696 7.422 -43.693 1.00 66.06 83 ALA A O 1
ATOM 639 N N . VAL A 1 84 ? 29.752 8.311 -41.643 1.00 65.56 84 VAL A N 1
ATOM 640 C CA . VAL A 1 84 ? 30.818 9.289 -41.916 1.00 65.56 84 VAL A CA 1
ATOM 641 C C . VAL A 1 84 ? 32.179 8.602 -4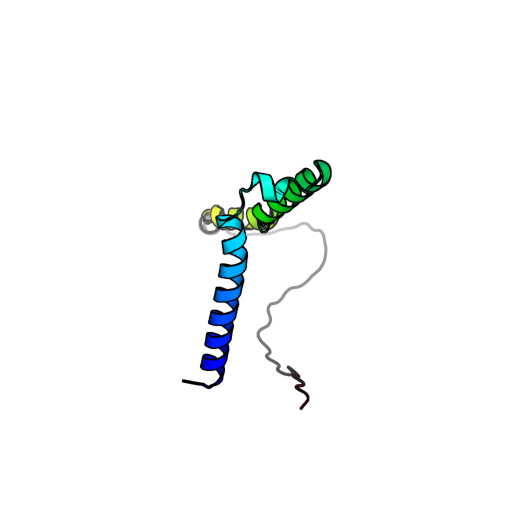2.013 1.00 65.56 84 VAL A C 1
ATOM 643 O O . VAL A 1 84 ? 32.967 8.948 -42.892 1.00 65.56 84 VAL A O 1
ATOM 646 N N . LYS A 1 85 ? 32.463 7.607 -41.163 1.00 72.75 85 LYS A N 1
ATOM 647 C CA . LYS A 1 85 ? 33.677 6.782 -41.261 1.00 72.75 85 LYS A CA 1
ATOM 648 C C . LYS A 1 85 ? 33.669 5.919 -42.520 1.00 72.75 85 LYS A C 1
ATOM 650 O O . LYS A 1 85 ? 34.691 5.865 -43.191 1.00 72.75 85 LYS A O 1
ATOM 655 N N . ALA A 1 86 ? 32.532 5.326 -42.883 1.00 69.38 86 ALA A N 1
ATOM 656 C CA . ALA A 1 86 ? 32.376 4.604 -44.144 1.00 69.38 86 ALA A CA 1
ATOM 657 C C . ALA A 1 86 ? 32.568 5.538 -45.352 1.00 69.38 86 ALA A C 1
ATOM 659 O O . ALA A 1 86 ? 33.303 5.196 -46.269 1.00 69.38 86 ALA A O 1
ATOM 660 N N . LYS A 1 87 ? 32.024 6.766 -45.316 1.00 67.44 87 LYS A N 1
ATOM 661 C CA . LYS A 1 87 ? 32.267 7.773 -46.367 1.00 67.44 87 LYS A CA 1
ATOM 662 C C . LYS A 1 87 ? 33.719 8.256 -46.455 1.00 67.44 87 LYS A C 1
ATOM 664 O O . LYS A 1 87 ? 34.161 8.582 -47.549 1.00 67.44 87 LYS A O 1
ATOM 669 N N . LYS A 1 88 ? 34.451 8.346 -45.337 1.00 61.69 88 LYS A N 1
ATOM 670 C CA . LYS A 1 88 ? 35.875 8.740 -45.327 1.00 61.69 88 LYS A CA 1
ATOM 671 C C . LYS A 1 88 ? 36.830 7.590 -45.666 1.00 61.69 88 LYS A C 1
ATOM 673 O O . LYS A 1 88 ? 37.923 7.861 -46.142 1.00 61.69 88 LYS A O 1
ATOM 678 N N . GLY A 1 89 ? 36.439 6.337 -45.430 1.00 55.25 89 GLY A N 1
ATOM 679 C CA . GLY A 1 89 ? 37.256 5.157 -45.734 1.00 55.25 89 GLY A CA 1
ATOM 680 C C . GLY A 1 89 ? 37.341 4.809 -47.224 1.00 55.25 89 GLY A C 1
ATOM 681 O O . GLY A 1 89 ? 38.313 4.188 -47.632 1.00 55.25 89 GLY A O 1
ATOM 682 N N . ASP A 1 90 ? 36.375 5.244 -48.038 1.00 52.25 90 ASP A N 1
ATOM 683 C CA . ASP A 1 90 ? 36.342 4.954 -49.483 1.00 52.25 90 ASP A CA 1
ATOM 684 C C . ASP A 1 90 ? 37.154 5.942 -50.348 1.00 52.25 90 ASP A C 1
ATOM 686 O O . ASP A 1 90 ? 37.264 5.742 -51.558 1.00 52.25 90 ASP A O 1
ATOM 690 N N . GLN A 1 91 ? 37.732 7.005 -49.770 1.00 50.06 91 GLN A N 1
ATOM 691 C CA . GLN A 1 91 ? 38.475 8.023 -50.532 1.00 50.06 91 GLN A CA 1
ATOM 692 C C . GLN A 1 91 ? 40.002 7.879 -50.477 1.00 50.06 91 GLN A C 1
ATOM 694 O O . GLN A 1 91 ? 40.683 8.457 -51.318 1.00 50.06 91 GLN A O 1
ATOM 699 N N . ASP A 1 92 ? 40.533 7.061 -49.567 1.00 48.72 92 ASP A N 1
ATOM 700 C CA . ASP A 1 92 ? 41.968 6.825 -49.423 1.00 48.72 92 ASP A CA 1
ATOM 701 C C . ASP A 1 92 ? 42.240 5.328 -49.243 1.00 48.72 92 ASP A C 1
ATOM 703 O O . ASP A 1 92 ? 42.122 4.791 -48.144 1.00 48.72 92 ASP A O 1
ATOM 707 N N . THR A 1 93 ? 42.603 4.643 -50.331 1.00 40.31 93 THR A N 1
ATOM 708 C CA . THR A 1 93 ? 43.860 3.873 -50.471 1.00 40.31 93 THR A CA 1
ATOM 709 C C . THR A 1 93 ? 43.767 2.816 -51.577 1.00 40.31 93 THR A C 1
ATOM 711 O O . THR A 1 93 ? 43.181 1.743 -51.440 1.00 40.31 93 THR A O 1
ATOM 714 N N . SER A 1 94 ? 44.481 3.084 -52.669 1.00 41.59 94 SER A N 1
ATOM 715 C CA . SER A 1 94 ? 45.265 2.056 -53.343 1.00 41.59 94 SER A CA 1
ATOM 716 C C . SER A 1 94 ? 46.240 1.436 -52.330 1.00 41.59 94 SER A C 1
ATOM 718 O O . SER A 1 94 ? 47.068 2.124 -51.736 1.00 41.59 94 SER A O 1
ATOM 720 N N . ALA A 1 95 ? 46.131 0.129 -52.101 1.00 44.00 95 ALA A N 1
ATOM 721 C CA . ALA A 1 95 ? 47.116 -0.638 -51.333 1.00 44.00 95 ALA A CA 1
ATOM 722 C C . ALA A 1 95 ? 48.450 -0.735 -52.117 1.00 44.00 95 ALA A C 1
ATOM 724 O O . ALA A 1 95 ? 48.413 -0.701 -53.353 1.00 44.00 95 ALA A O 1
ATOM 725 N N . PRO A 1 96 ? 49.621 -0.901 -51.455 1.00 44.38 96 PRO A N 1
ATOM 726 C CA . PRO A 1 96 ? 50.015 -2.248 -51.008 1.00 44.38 96 PRO A CA 1
ATOM 727 C C . PRO A 1 96 ? 50.821 -2.359 -49.678 1.00 44.38 96 PRO A C 1
ATOM 729 O O . PRO A 1 96 ? 51.574 -1.473 -49.303 1.00 44.38 96 PRO A O 1
ATOM 732 N N . ALA A 1 97 ? 50.623 -3.515 -49.015 1.00 44.72 97 ALA A N 1
ATOM 733 C CA . ALA A 1 97 ? 51.431 -4.359 -48.088 1.00 44.72 97 ALA A CA 1
ATOM 734 C C . ALA A 1 97 ? 52.803 -3.859 -47.513 1.00 44.72 97 ALA A C 1
ATOM 736 O O . ALA A 1 97 ? 53.554 -3.215 -48.224 1.00 44.72 97 ALA A O 1
ATOM 737 N N . GLN A 1 98 ? 53.300 -4.166 -46.290 1.00 45.69 98 GLN A N 1
ATOM 738 C CA . GLN A 1 98 ? 53.444 -5.437 -45.535 1.00 45.69 98 GLN A CA 1
ATOM 739 C C . GLN A 1 98 ? 53.918 -5.235 -44.049 1.00 45.69 98 GLN A C 1
ATOM 741 O O . GLN A 1 98 ? 54.780 -4.402 -43.800 1.00 45.69 98 GLN A O 1
ATOM 746 N N . LYS A 1 99 ? 53.464 -6.141 -43.147 1.00 39.75 99 LYS A N 1
ATOM 747 C CA . LYS A 1 99 ? 54.152 -6.910 -42.049 1.00 39.75 99 LYS A CA 1
ATOM 748 C C . LYS A 1 99 ? 54.753 -6.265 -40.769 1.00 39.75 99 LYS A C 1
ATOM 750 O O . LYS A 1 99 ? 55.770 -5.584 -40.839 1.00 39.75 99 LYS A O 1
ATOM 755 N N . LYS A 1 100 ? 54.263 -6.717 -39.592 1.00 36.56 100 LYS A N 1
ATOM 756 C CA . LYS A 1 100 ? 54.847 -7.720 -38.633 1.00 36.56 100 LYS A CA 1
ATOM 757 C C . LYS A 1 100 ? 53.878 -7.888 -37.429 1.00 36.56 100 LYS A C 1
ATOM 759 O O . LYS A 1 100 ? 53.483 -6.879 -36.861 1.00 36.56 100 LYS A O 1
ATOM 764 N N . ASP A 1 101 ? 53.195 -9.033 -37.280 1.00 37.31 101 ASP A N 1
ATOM 765 C CA . ASP A 1 101 ? 53.459 -10.170 -36.349 1.00 37.31 101 ASP A CA 1
ATOM 766 C C . ASP A 1 101 ? 53.378 -9.752 -34.855 1.00 37.31 101 ASP A C 1
ATOM 768 O O . ASP A 1 101 ? 54.086 -8.843 -34.449 1.00 37.31 101 ASP A O 1
ATOM 772 N N . ASP A 1 102 ? 52.448 -10.248 -34.020 1.00 39.69 102 ASP A N 1
ATOM 773 C CA . ASP A 1 102 ? 52.411 -11.624 -33.491 1.00 39.69 102 ASP A CA 1
ATOM 774 C C . ASP A 1 102 ? 51.002 -12.162 -33.095 1.00 39.69 102 ASP A C 1
ATOM 776 O O . ASP A 1 102 ? 50.192 -11.461 -32.492 1.00 39.69 102 ASP A O 1
ATOM 780 N N . LYS A 1 103 ? 50.770 -13.446 -33.444 1.00 41.00 103 LYS A N 1
ATOM 781 C CA . LYS A 1 103 ? 50.036 -14.567 -32.777 1.00 41.00 103 LYS A CA 1
ATOM 782 C C . LYS A 1 103 ? 49.007 -14.263 -31.651 1.00 41.00 103 LYS A C 1
ATOM 784 O O . LYS A 1 103 ? 49.318 -13.554 -30.712 1.00 41.00 103 LYS A O 1
ATOM 789 N N . ALA A 1 104 ? 47.828 -14.896 -31.546 1.00 40.47 104 ALA A N 1
ATOM 790 C CA . ALA A 1 104 ? 47.421 -16.255 -31.928 1.00 40.47 104 ALA A CA 1
ATOM 791 C C . ALA A 1 104 ? 45.875 -16.423 -31.997 1.00 40.47 104 ALA A C 1
ATOM 793 O O . ALA A 1 104 ? 45.158 -15.872 -31.172 1.00 40.47 104 ALA A O 1
ATOM 794 N N . GLU A 1 105 ? 45.431 -17.246 -32.964 1.00 36.22 105 GLU A N 1
ATOM 795 C CA . GLU A 1 105 ? 44.316 -18.229 -32.924 1.00 36.22 105 GLU A CA 1
ATOM 796 C C . GLU A 1 105 ? 42.872 -17.763 -32.588 1.00 36.22 105 GLU A C 1
ATOM 798 O O . GLU A 1 105 ? 42.588 -17.276 -31.509 1.00 36.22 105 GLU A O 1
ATOM 803 N N . GLY A 1 106 ? 41.832 -17.958 -33.412 1.00 42.19 106 GLY A N 1
ATOM 804 C CA . GLY A 1 106 ? 41.703 -18.650 -34.690 1.00 42.19 106 GLY A CA 1
ATOM 805 C C . GLY A 1 106 ? 40.261 -18.590 -35.245 1.00 42.19 106 GLY A C 1
ATOM 806 O O . GLY A 1 106 ? 39.295 -18.607 -34.494 1.00 42.19 106 GLY A O 1
ATOM 807 N N . LYS A 1 107 ? 40.172 -18.510 -36.587 1.00 44.78 107 LYS A N 1
ATOM 808 C CA . LYS A 1 107 ? 39.117 -18.975 -37.531 1.00 44.78 107 LYS A CA 1
ATOM 809 C C . LYS A 1 107 ? 37.658 -18.994 -37.016 1.00 44.78 107 LYS A C 1
ATOM 811 O O . LYS A 1 107 ? 37.297 -19.828 -36.207 1.00 44.78 107 LYS A O 1
ATOM 816 N N . GLY A 1 108 ? 36.713 -18.207 -37.528 1.00 51.72 108 GLY A N 1
ATOM 817 C CA . GLY A 1 108 ? 36.469 -17.866 -38.930 1.00 51.72 108 GLY A CA 1
ATOM 818 C C . GLY A 1 108 ? 35.420 -18.802 -39.556 1.00 51.72 108 GLY A C 1
ATOM 819 O O . GLY A 1 108 ? 35.590 -20.016 -39.517 1.00 51.72 108 GLY A O 1
ATOM 820 N N . LYS A 1 109 ? 34.432 -18.186 -40.228 1.00 51.44 109 LYS A N 1
ATOM 821 C CA . LYS A 1 109 ? 33.453 -18.716 -41.210 1.00 51.44 109 LYS A CA 1
ATOM 822 C C . LYS A 1 109 ? 31.998 -18.822 -40.734 1.00 51.44 109 LYS A C 1
ATOM 824 O O . LYS A 1 109 ? 31.605 -19.714 -39.993 1.00 51.44 109 LYS A O 1
ATOM 829 N N . ARG A 1 110 ? 31.184 -17.921 -41.299 1.00 54.69 110 ARG A N 1
ATOM 830 C CA . ARG A 1 110 ? 29.733 -18.063 -41.462 1.00 54.69 110 ARG A CA 1
ATOM 831 C C . ARG A 1 110 ? 29.435 -19.371 -42.208 1.00 54.69 110 ARG A C 1
ATOM 833 O O . ARG A 1 110 ? 30.009 -19.607 -43.269 1.00 54.69 110 ARG A O 1
ATOM 840 N N . ALA A 1 111 ? 28.507 -20.163 -41.683 1.00 48.31 111 ALA A N 1
ATOM 841 C CA . ALA A 1 111 ? 27.843 -21.247 -42.396 1.00 48.31 111 ALA A CA 1
ATOM 842 C C . ALA A 1 111 ? 26.329 -21.122 -42.176 1.00 48.31 111 ALA A C 1
ATOM 844 O O . ALA A 1 111 ? 25.876 -20.778 -41.085 1.00 48.31 111 ALA A O 1
ATOM 845 N N . ALA A 1 112 ? 25.574 -21.344 -43.248 1.00 49.25 112 ALA A N 1
ATOM 846 C CA . ALA A 1 112 ? 24.126 -21.237 -43.298 1.00 49.25 112 ALA A CA 1
ATOM 847 C C . ALA A 1 112 ? 23.400 -22.293 -42.441 1.00 49.25 112 ALA A C 1
ATOM 849 O O . ALA A 1 112 ? 23.938 -23.342 -42.089 1.00 49.25 112 ALA A O 1
ATOM 850 N N . SER A 1 113 ? 22.138 -21.962 -42.173 1.00 57.34 113 SER A N 1
ATOM 851 C CA . SER A 1 113 ? 21.053 -22.724 -41.549 1.00 57.34 113 SER A CA 1
ATOM 852 C C . SER A 1 113 ? 21.131 -24.256 -41.600 1.00 57.34 113 SER A C 1
ATOM 854 O O . SER A 1 113 ? 21.144 -24.850 -42.680 1.00 57.34 113 SER A O 1
ATOM 856 N N . LYS A 1 114 ? 20.951 -24.887 -40.432 1.00 52.56 114 LYS A N 1
ATOM 857 C CA . LYS A 1 114 ? 20.242 -26.169 -40.309 1.00 52.56 114 LYS A CA 1
ATOM 858 C C . LYS A 1 114 ? 19.237 -26.103 -39.160 1.00 52.56 114 LYS A C 1
ATOM 860 O O . LYS A 1 114 ? 19.594 -25.962 -37.997 1.00 52.56 114 LYS A O 1
ATOM 865 N N . SER A 1 115 ? 17.970 -26.186 -39.533 1.00 55.31 115 SER A N 1
ATOM 866 C CA . SER A 1 115 ? 16.835 -26.499 -38.680 1.00 55.31 115 SER A CA 1
ATOM 867 C C . SER A 1 115 ? 16.894 -27.963 -38.215 1.00 55.31 115 SER A C 1
ATOM 869 O O . SER A 1 115 ? 17.083 -28.867 -39.024 1.00 55.31 115 SER A O 1
ATOM 871 N N . SER A 1 116 ? 16.676 -28.210 -36.921 1.00 55.41 116 SER A N 1
ATOM 872 C CA . SER A 1 116 ? 16.230 -29.502 -36.360 1.00 55.41 116 SER A CA 1
ATOM 873 C C . SER A 1 116 ? 15.765 -29.254 -34.912 1.00 55.41 116 SER A C 1
ATOM 875 O O . SER A 1 116 ? 16.588 -29.032 -34.036 1.00 55.41 116 SER A O 1
ATOM 877 N N . ASN A 1 117 ? 14.491 -28.955 -34.651 1.00 49.53 117 ASN A N 1
ATOM 878 C CA . ASN A 1 117 ? 13.358 -29.879 -34.503 1.00 49.53 117 ASN A CA 1
ATOM 879 C C . ASN A 1 117 ? 13.457 -30.798 -33.256 1.00 49.53 117 ASN A C 1
ATOM 881 O O . ASN A 1 117 ? 14.391 -31.586 -33.157 1.00 49.53 117 ASN A O 1
ATOM 885 N N . LYS A 1 118 ? 12.402 -30.763 -32.409 1.00 53.53 118 LYS A N 1
ATOM 886 C CA . LYS A 1 118 ? 11.996 -31.734 -31.350 1.00 53.53 118 LYS A CA 1
ATOM 887 C C . LYS A 1 118 ? 12.832 -31.758 -30.046 1.00 53.53 118 LYS A C 1
ATOM 889 O O . LYS A 1 118 ? 14.027 -31.966 -30.089 1.00 53.53 118 LYS A O 1
ATOM 894 N N . LYS A 1 119 ? 12.289 -31.641 -28.820 1.00 55.53 119 LYS A N 1
ATOM 895 C CA . LYS A 1 119 ? 10.971 -32.002 -28.247 1.00 55.53 119 LYS A CA 1
ATOM 896 C C . LYS A 1 119 ? 10.608 -31.073 -27.072 1.00 55.53 119 LYS A C 1
ATOM 898 O O . LYS A 1 119 ? 11.338 -31.009 -26.091 1.00 55.53 119 LYS A O 1
ATOM 903 N N . ASN A 1 120 ? 9.422 -30.471 -27.123 1.00 58.06 120 ASN A N 1
ATOM 904 C CA . ASN A 1 120 ? 8.749 -29.878 -25.968 1.00 58.06 120 ASN A CA 1
ATOM 905 C C . ASN A 1 120 ? 7.860 -30.968 -25.338 1.00 58.06 120 ASN A C 1
ATOM 907 O O . ASN A 1 120 ? 6.837 -31.330 -25.920 1.00 58.06 120 ASN A O 1
ATOM 911 N N . LYS A 1 121 ? 8.267 -31.569 -24.212 1.00 67.12 121 LYS A N 1
ATOM 912 C CA . LYS A 1 121 ? 7.484 -32.618 -23.531 1.00 67.12 121 LYS A CA 1
ATOM 913 C C . LYS A 1 121 ? 6.714 -32.002 -22.361 1.00 67.12 121 LYS A C 1
ATOM 915 O O . LYS A 1 121 ? 7.127 -32.096 -21.213 1.00 67.12 121 LYS A O 1
ATOM 920 N N . ARG A 1 122 ? 5.570 -31.383 -22.669 1.00 61.97 122 ARG A N 1
ATOM 921 C CA 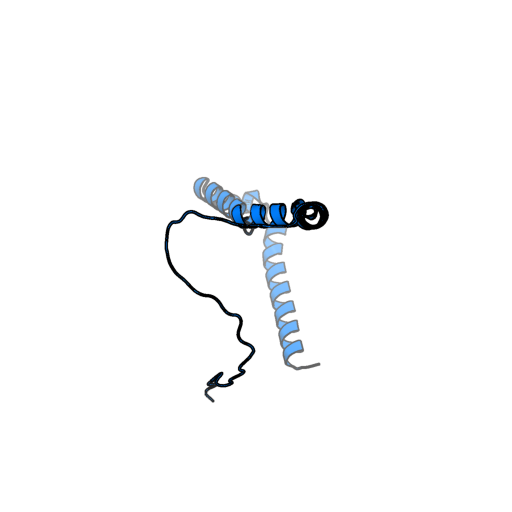. ARG A 1 122 ? 4.508 -31.115 -21.687 1.00 61.97 122 ARG A CA 1
ATOM 922 C C . ARG A 1 122 ? 3.938 -32.463 -21.230 1.00 61.97 122 ARG A C 1
ATOM 924 O O . ARG A 1 122 ? 3.281 -33.134 -22.018 1.00 61.97 122 ARG A O 1
ATOM 931 N N . GLN A 1 123 ? 4.180 -32.866 -19.986 1.00 66.25 123 GLN A N 1
ATOM 932 C CA . GLN A 1 123 ? 3.378 -33.900 -19.326 1.00 66.25 123 GLN A CA 1
ATOM 933 C C . GLN A 1 123 ? 2.319 -33.199 -18.471 1.00 66.25 123 GLN A C 1
ATOM 935 O O . GLN A 1 123 ? 2.633 -32.639 -17.427 1.00 66.25 123 GLN A O 1
ATOM 940 N N . ARG A 1 124 ? 1.065 -33.207 -18.935 1.00 68.62 124 ARG A N 1
ATOM 941 C CA . ARG A 1 124 ? -0.108 -33.035 -18.069 1.00 68.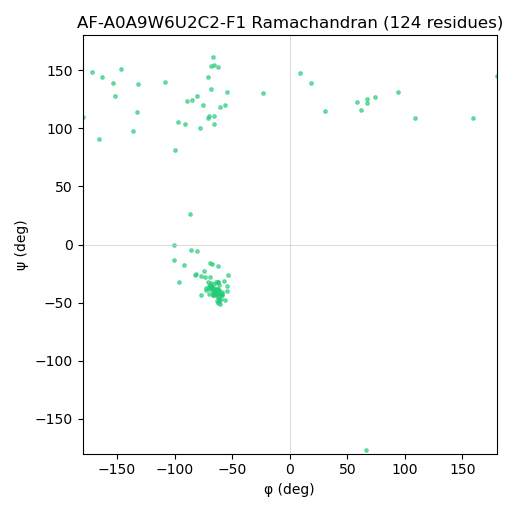62 124 ARG A CA 1
ATOM 942 C C . ARG A 1 124 ? -0.499 -34.434 -17.595 1.00 68.62 124 ARG A C 1
ATOM 944 O O . ARG A 1 124 ? -0.689 -35.306 -18.439 1.00 68.62 124 ARG A O 1
ATOM 951 N N . LYS A 1 125 ? -0.557 -34.654 -16.282 1.00 66.56 125 LYS A N 1
ATOM 952 C CA . LYS A 1 125 ? -1.191 -35.845 -15.708 1.00 66.56 125 LYS A CA 1
ATOM 953 C C . LYS A 1 125 ? -2.688 -35.555 -15.574 1.00 66.56 125 LYS A C 1
ATOM 955 O O . LYS A 1 125 ? -3.041 -34.524 -15.006 1.00 66.56 125 LYS A O 1
ATOM 960 N N . HIS A 1 126 ? -3.498 -36.422 -16.172 1.00 53.97 126 HIS A N 1
ATOM 961 C CA . HIS A 1 126 ? -4.862 -36.713 -15.742 1.00 53.97 126 HIS A CA 1
ATOM 962 C C . HIS A 1 126 ? -4.790 -37.912 -14.799 1.00 53.97 126 HIS A C 1
ATOM 964 O O . HIS A 1 126 ? -3.865 -38.737 -15.007 1.00 53.97 126 HIS A O 1
#

pLDDT: mean 70.92, std 16.27, range [36.22, 91.44]

Solvent-accessible surface area (backbone atoms only — not comparable to full-atom values): 8389 Å² total; per-residue (Å²): 132,60,71,72,56,56,53,51,51,53,51,49,52,53,52,51,51,53,51,50,58,62,51,49,52,64,74,76,43,57,72,64,67,71,47,61,83,49,51,74,68,56,46,55,50,52,50,53,53,49,52,58,59,69,66,50,86,78,83,81,76,57,68,65,61,50,50,51,52,50,51,64,70,70,41,70,54,53,61,53,51,50,52,50,49,54,63,57,57,76,77,67,76,85,82,82,90,85,94,81,91,83,88,80,88,78,84,87,81,92,75,82,90,79,90,78,84,90,84,88,82,83,81,79,85,131

Organism: NCBI:txid2077276